Protein AF-A0A520LQI0-F1 (afdb_monomer)

Radius of gyration: 15.36 Å; Cα contacts (8 Å, |Δi|>4): 118; chains: 1; bounding box: 37×20×43 Å

Mean predicted aligned error: 2.44 Å

Foldseek 3Di:
DVQLQQQFPCGLQHPCLVSGARHVVSVLVVVLVCCVPCLVPDDPVNLVCVLVVSLVVLQVQLVVLVVCLVVPVPPDDDDDNCRSVSSSSSSVSHSVNSVVCSVVSNVSSCVSSVD

Solvent-accessible surface area (backbone atoms only — not comparable to full-atom values): 6320 Å² total; per-residue (Å²): 107,69,62,60,54,70,15,24,86,56,52,66,78,50,88,57,60,90,66,45,36,54,39,62,69,54,42,48,56,52,48,53,59,48,43,76,71,46,52,89,79,54,51,74,64,56,63,66,44,43,53,58,48,61,35,45,50,28,42,52,51,15,49,52,26,40,51,28,41,76,71,66,54,79,79,60,93,68,92,51,92,61,45,37,46,47,33,13,51,38,22,46,42,31,24,54,38,34,61,79,38,42,71,58,48,46,51,50,52,31,60,74,72,76,96

Secondary structure (DSSP, 8-state):
-HHHHHT-TT-TT-S-GGG----HHHHHHHHHHHHHHHTTT--HHHHHHHHHHHHHHHHHHHHHHHHHHHTTS-SS--SSTTHHHHHHHHHHHHHHHHHHTHHHHHHHHHHHHT-

Sequence (115 aa):
DCLRSCCNPSGEETDQLHTVRFDLELCESILEGYLSVARHFLSDWDLHYLPDCIRLIPLELGLRFLTDHLEGDVYFRTERPGHNLQRAAVQFRLTESVEQQLPQIKSIVRRLAGC

pLDDT: mean 96.93, std 4.4, range [56.84, 98.88]

Nearest PDB structures (foldseek):
  4ocv-assembly1_A  TM=9.737E-01  e=2.312E-06  Bifidobacterium longum subsp. infantis ATCC 15697 = JCM 1222 = DSM 20088
  4wh1-assembly1_A  TM=9.695E-01  e=3.305E-06  Bifidobacterium longum subsp. longum JCM 1217
  6ye4-assembly1_C  TM=3.226E-01  e=2.367E+00  Serratia marcescens

Structure (mmCIF, N/CA/C/O backbone):
data_AF-A0A520LQI0-F1
#
_entry.id   AF-A0A520LQI0-F1
#
loop_
_atom_site.group_PDB
_atom_site.id
_atom_site.type_symbol
_atom_site.label_atom_id
_atom_site.label_alt_id
_atom_site.label_comp_id
_atom_site.label_asym_id
_atom_site.label_entity_id
_atom_site.label_seq_id
_atom_site.pdbx_PDB_ins_code
_atom_site.Cartn_x
_atom_site.Cartn_y
_atom_site.Cartn_z
_atom_site.occupancy
_atom_site.B_iso_or_equiv
_atom_site.auth_seq_id
_atom_site.auth_comp_id
_atom_site.auth_asym_id
_atom_site.auth_atom_id
_atom_site.pdbx_PDB_model_num
ATOM 1 N N . ASP A 1 1 ? 5.707 1.324 1.066 1.00 94.00 1 ASP A N 1
ATOM 2 C CA . ASP A 1 1 ? 4.923 2.214 1.945 1.00 94.00 1 ASP A CA 1
ATOM 3 C C . ASP A 1 1 ? 4.543 3.547 1.293 1.00 94.00 1 ASP A C 1
ATOM 5 O O . ASP A 1 1 ? 3.361 3.849 1.258 1.00 94.00 1 ASP A O 1
ATOM 9 N N . CYS A 1 2 ? 5.483 4.301 0.701 1.00 97.31 2 CYS A N 1
ATOM 10 C CA . CYS A 1 2 ? 5.188 5.592 0.046 1.00 97.31 2 CYS A CA 1
ATOM 11 C C . CYS A 1 2 ? 3.947 5.564 -0.871 1.00 97.31 2 CYS A C 1
ATOM 13 O O . CYS A 1 2 ? 3.027 6.342 -0.651 1.00 97.31 2 CYS A O 1
ATOM 15 N N . LEU A 1 3 ? 3.866 4.623 -1.819 1.00 98.31 3 LEU A N 1
ATOM 16 C CA . LEU A 1 3 ? 2.716 4.520 -2.730 1.00 98.31 3 LEU A CA 1
ATOM 17 C C . LEU A 1 3 ? 1.393 4.204 -2.014 1.00 98.31 3 LEU A C 1
ATOM 19 O O . LEU A 1 3 ? 0.366 4.755 -2.380 1.00 98.31 3 LEU A O 1
ATOM 23 N N . ARG A 1 4 ? 1.398 3.381 -0.959 1.00 98.00 4 ARG A N 1
ATOM 24 C CA . ARG A 1 4 ? 0.194 3.117 -0.148 1.00 98.00 4 ARG A CA 1
ATOM 25 C C . ARG A 1 4 ? -0.347 4.418 0.457 1.00 98.00 4 ARG A C 1
ATOM 27 O O . ARG A 1 4 ? -1.550 4.645 0.432 1.00 98.00 4 ARG A O 1
ATOM 34 N N . SER A 1 5 ? 0.539 5.254 0.997 1.00 97.44 5 SER A N 1
ATOM 35 C CA . SER A 1 5 ? 0.161 6.519 1.635 1.00 97.44 5 SER A CA 1
ATOM 36 C C . SER A 1 5 ? -0.231 7.584 0.606 1.00 97.44 5 SER A C 1
ATOM 38 O O . SER A 1 5 ? -1.347 8.095 0.618 1.00 97.44 5 SER A O 1
ATOM 40 N N . CYS A 1 6 ? 0.671 7.889 -0.329 1.00 98.00 6 CYS A N 1
ATOM 41 C CA . CYS A 1 6 ? 0.519 9.004 -1.258 1.00 98.00 6 CYS A CA 1
ATOM 42 C C . CYS A 1 6 ? -0.548 8.757 -2.330 1.00 98.00 6 CYS A C 1
ATOM 44 O O . CYS A 1 6 ? -1.179 9.709 -2.774 1.00 98.00 6 CYS A O 1
ATOM 46 N N . CYS A 1 7 ? -0.774 7.504 -2.737 1.00 98.44 7 CYS A N 1
ATOM 47 C CA . CYS A 1 7 ? -1.786 7.168 -3.741 1.00 98.44 7 CYS A CA 1
ATOM 48 C C . CYS A 1 7 ? -3.170 6.910 -3.128 1.00 98.44 7 CYS A C 1
ATOM 50 O O . CYS A 1 7 ? -4.035 6.395 -3.827 1.00 98.44 7 CYS A O 1
ATOM 52 N N . ASN A 1 8 ? -3.402 7.252 -1.856 1.00 98.31 8 ASN A N 1
ATOM 53 C CA . ASN A 1 8 ? -4.728 7.264 -1.239 1.00 98.31 8 ASN A CA 1
ATOM 54 C C . ASN A 1 8 ? -5.148 8.713 -0.922 1.00 98.31 8 ASN A C 1
ATOM 56 O O . ASN A 1 8 ? -4.892 9.192 0.186 1.00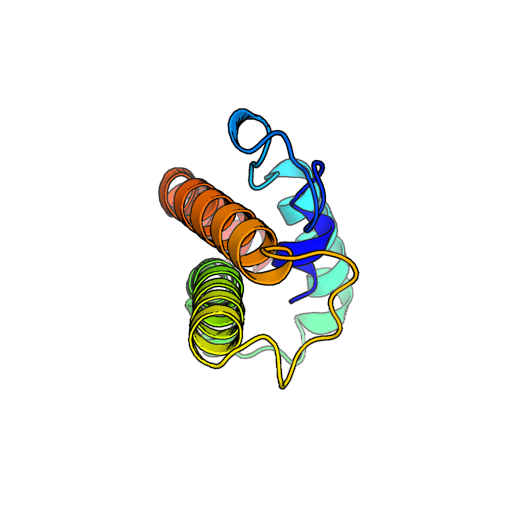 98.31 8 ASN A O 1
ATOM 60 N N . PRO A 1 9 ? -5.822 9.420 -1.851 1.00 97.75 9 PRO A N 1
ATOM 61 C CA . PRO A 1 9 ? -6.195 10.824 -1.660 1.00 97.75 9 PRO A CA 1
ATOM 62 C C . PRO A 1 9 ? -7.120 11.072 -0.464 1.00 97.75 9 PRO A C 1
ATOM 64 O O . PRO A 1 9 ? -7.138 12.172 0.080 1.00 97.75 9 PRO A O 1
ATOM 67 N N . SER A 1 10 ? -7.890 10.061 -0.049 1.00 97.38 10 SER A N 1
ATOM 68 C CA . SER A 1 10 ? -8.773 10.163 1.115 1.00 97.38 10 SER A CA 1
ATOM 69 C C . SER A 1 10 ? -8.015 10.106 2.444 1.00 97.38 10 SER A C 1
ATOM 71 O O . SER A 1 10 ? -8.578 10.459 3.475 1.00 97.38 10 SER A O 1
ATOM 73 N N . GLY A 1 11 ? -6.750 9.681 2.436 1.00 96.69 11 GLY A N 1
ATOM 74 C CA . GLY A 1 11 ? -5.942 9.506 3.637 1.00 96.69 11 GLY A CA 1
ATOM 75 C C . GLY A 1 11 ? -6.274 8.232 4.421 1.00 96.69 11 GLY A C 1
ATOM 76 O O . GLY A 1 11 ? -7.236 7.516 4.140 1.00 96.69 11 GLY A O 1
ATOM 77 N N . GLU A 1 12 ? -5.429 7.928 5.407 1.00 94.38 12 GLU A N 1
ATOM 78 C CA . GLU A 1 12 ? -5.499 6.702 6.221 1.00 94.38 12 GLU A CA 1
ATOM 79 C C . GLU A 1 12 ? -6.630 6.713 7.263 1.00 94.38 12 GLU A C 1
ATOM 81 O O . GLU A 1 12 ? -7.084 5.654 7.689 1.00 94.38 12 GLU A O 1
ATOM 86 N N . GLU A 1 13 ? -7.107 7.898 7.642 1.00 93.81 13 GLU A N 1
ATOM 87 C CA . GLU A 1 13 ? -8.053 8.093 8.750 1.00 93.81 13 GLU A CA 1
ATOM 88 C C . GLU A 1 13 ? -9.427 8.602 8.292 1.00 93.81 13 GLU A C 1
ATOM 90 O O . GLU A 1 13 ? -10.202 9.113 9.095 1.00 93.81 13 GLU A O 1
ATOM 95 N N . THR A 1 14 ? -9.753 8.483 7.001 1.00 95.88 14 THR A N 1
ATOM 96 C CA . THR A 1 14 ? -11.066 8.906 6.494 1.00 95.88 14 THR A CA 1
ATOM 97 C C . THR A 1 14 ? -12.209 8.094 7.099 1.00 95.88 14 THR A C 1
ATOM 99 O O . THR A 1 14 ? -12.127 6.871 7.228 1.00 95.88 14 THR A O 1
ATOM 102 N N . ASP A 1 15 ? -13.315 8.763 7.422 1.00 93.81 15 ASP A N 1
ATOM 103 C CA . ASP A 1 15 ?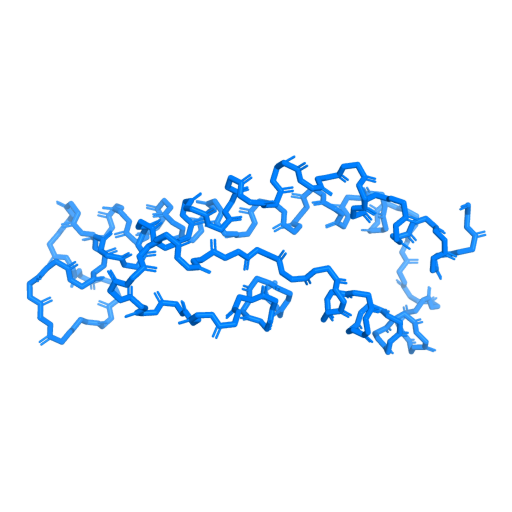 -14.582 8.108 7.778 1.00 93.81 15 ASP A CA 1
ATOM 104 C C . ASP A 1 15 ? -15.375 7.676 6.525 1.00 93.81 15 ASP A C 1
ATOM 106 O O . ASP A 1 15 ? -16.322 6.891 6.597 1.00 93.81 15 ASP A O 1
ATOM 110 N N . GLN A 1 16 ? -15.006 8.176 5.340 1.00 96.50 16 GLN A N 1
ATOM 111 C CA . GLN A 1 16 ? -15.743 7.970 4.094 1.00 96.50 16 GLN A CA 1
ATOM 112 C C . GLN A 1 16 ? -15.134 6.835 3.262 1.00 96.50 16 GLN A C 1
ATOM 114 O O . GLN A 1 16 ? -14.551 7.067 2.202 1.00 96.50 16 GLN A O 1
ATOM 119 N N . LEU A 1 17 ? -15.311 5.584 3.703 1.00 96.38 17 LEU A N 1
ATOM 120 C CA . LEU A 1 17 ? -14.707 4.392 3.073 1.00 96.38 17 LEU A CA 1
ATOM 121 C C . LEU A 1 17 ? -14.975 4.239 1.565 1.00 96.38 17 LEU A C 1
ATOM 123 O O . LEU A 1 17 ? -14.156 3.669 0.848 1.00 96.38 17 LEU A O 1
ATOM 127 N N . HIS A 1 18 ? -16.103 4.743 1.063 1.00 96.69 18 HIS A N 1
ATOM 128 C CA . HIS A 1 18 ? -16.448 4.685 -0.361 1.00 96.69 18 HIS A CA 1
ATOM 129 C C . HIS A 1 18 ? -15.579 5.603 -1.239 1.00 96.69 18 HIS A C 1
ATOM 131 O O . HIS A 1 18 ? -15.561 5.438 -2.455 1.00 96.69 18 HIS A O 1
ATOM 137 N N . THR A 1 19 ? -14.870 6.564 -0.640 1.00 97.44 19 THR A N 1
ATOM 138 C CA . THR A 1 19 ? -13.963 7.479 -1.352 1.00 97.44 19 THR A CA 1
ATOM 139 C C . THR A 1 19 ? -12.551 6.915 -1.500 1.00 97.44 19 THR A C 1
ATOM 141 O O . THR A 1 19 ? -11.807 7.374 -2.368 1.00 97.44 19 THR A O 1
ATOM 144 N N . VAL A 1 20 ? -12.196 5.925 -0.669 1.00 98.56 20 VAL A N 1
ATOM 145 C CA . VAL A 1 20 ? -10.873 5.298 -0.645 1.00 98.56 20 VAL A CA 1
ATOM 146 C C . VAL A 1 20 ? -10.623 4.609 -1.979 1.00 98.56 20 VAL A C 1
ATOM 148 O O . VAL A 1 20 ? -11.362 3.708 -2.380 1.00 98.56 20 VAL A O 1
ATOM 151 N N . ARG A 1 21 ? -9.557 5.033 -2.653 1.00 98.38 21 ARG A N 1
ATOM 152 C CA . ARG A 1 21 ? -9.106 4.481 -3.929 1.00 98.38 21 ARG A CA 1
ATOM 153 C C . ARG A 1 21 ? -7.595 4.583 -4.036 1.00 98.38 21 ARG A C 1
ATOM 155 O O . ARG A 1 21 ? -7.005 5.500 -3.471 1.00 98.38 21 ARG A O 1
ATOM 162 N N . PHE A 1 22 ? -7.003 3.676 -4.801 1.00 98.75 22 PHE A N 1
ATOM 163 C CA . PHE A 1 22 ? -5.617 3.788 -5.228 1.00 98.75 22 PHE A CA 1
ATOM 164 C C . PHE A 1 22 ? -5.545 4.619 -6.513 1.00 98.75 22 PHE A C 1
ATOM 166 O O . PHE A 1 22 ? -6.125 4.235 -7.529 1.00 98.75 22 PHE A O 1
ATOM 173 N N . ASP A 1 23 ? -4.869 5.761 -6.456 1.00 98.75 23 ASP A N 1
ATOM 174 C CA . ASP A 1 23 ? -4.751 6.716 -7.555 1.00 98.75 23 ASP A CA 1
ATOM 175 C C . ASP A 1 23 ? -3.576 6.360 -8.485 1.00 98.75 23 ASP A C 1
ATOM 177 O O . ASP A 1 23 ? -2.405 6.427 -8.096 1.00 98.75 23 ASP A O 1
ATOM 181 N N . LEU A 1 24 ? -3.893 5.947 -9.717 1.00 98.69 24 LEU A N 1
ATOM 182 C CA . LEU A 1 24 ? -2.894 5.514 -10.698 1.00 98.69 24 LEU A CA 1
ATOM 183 C C . LEU A 1 24 ? -2.053 6.665 -11.254 1.00 98.69 24 LEU A 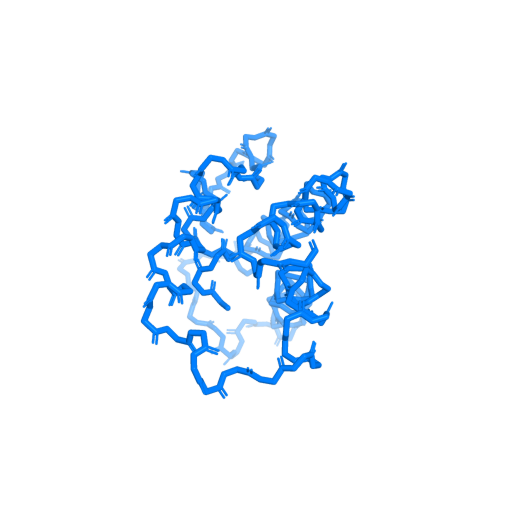C 1
ATOM 185 O O . LEU A 1 24 ? -0.889 6.434 -11.573 1.00 98.69 24 LEU A O 1
ATOM 189 N N . GLU A 1 25 ? -2.597 7.880 -11.344 1.00 98.56 25 GLU A N 1
ATOM 190 C CA . GLU A 1 25 ? -1.859 9.039 -11.859 1.00 98.56 25 GLU A CA 1
ATOM 191 C C . GLU A 1 25 ? -0.770 9.454 -10.866 1.00 98.56 25 GLU A C 1
ATOM 193 O O . GLU A 1 25 ? 0.387 9.672 -11.243 1.00 98.56 25 GLU A O 1
ATOM 198 N N . LEU A 1 26 ? -1.111 9.470 -9.571 1.00 98.62 26 LEU A N 1
ATOM 199 C CA . LEU A 1 26 ? -0.132 9.671 -8.504 1.00 98.62 26 LEU A CA 1
ATOM 200 C C . LEU A 1 26 ? 0.892 8.535 -8.464 1.00 98.62 26 LEU A C 1
ATOM 202 O O . LEU A 1 26 ? 2.084 8.794 -8.310 1.00 98.62 26 LEU A O 1
ATOM 206 N N . CYS A 1 27 ? 0.447 7.285 -8.623 1.00 98.62 27 CYS A N 1
ATOM 207 C CA . CYS A 1 27 ? 1.344 6.130 -8.651 1.00 98.62 27 CYS A CA 1
ATOM 208 C C . CYS A 1 27 ? 2.376 6.241 -9.776 1.00 98.62 27 CYS A C 1
ATOM 210 O O . CYS A 1 27 ? 3.572 6.103 -9.522 1.00 98.62 27 CYS A O 1
ATOM 212 N N . GLU A 1 28 ? 1.929 6.539 -10.996 1.00 98.56 28 GLU A N 1
ATOM 213 C CA . GLU A 1 28 ? 2.805 6.713 -12.151 1.00 98.56 28 GLU A CA 1
ATOM 214 C C . GLU A 1 28 ? 3.792 7.861 -11.940 1.00 98.56 28 GLU A C 1
ATOM 216 O O . GLU A 1 28 ? 4.994 7.653 -12.089 1.00 98.56 28 GLU A O 1
ATOM 221 N N . SER A 1 29 ? 3.311 9.026 -11.499 1.00 98.44 29 SER A N 1
ATOM 222 C CA . SER A 1 29 ? 4.157 10.204 -11.266 1.00 98.44 29 SER A CA 1
ATOM 223 C C . SER A 1 29 ? 5.249 9.935 -10.220 1.00 98.44 29 SER A C 1
ATOM 225 O O . SER A 1 29 ? 6.410 10.307 -10.396 1.00 98.44 29 SER A O 1
ATOM 227 N N . ILE A 1 30 ? 4.898 9.253 -9.123 1.00 98.38 30 ILE A N 1
ATOM 228 C CA . ILE A 1 30 ? 5.851 8.894 -8.063 1.00 98.38 30 ILE A CA 1
ATOM 229 C C . ILE A 1 30 ? 6.853 7.853 -8.567 1.00 98.38 30 ILE A C 1
ATOM 231 O O . ILE A 1 30 ? 8.048 7.971 -8.291 1.00 98.38 30 ILE A O 1
ATOM 235 N N . LEU A 1 31 ? 6.387 6.833 -9.291 1.00 97.94 31 LEU A N 1
ATOM 236 C CA . LEU A 1 31 ? 7.251 5.786 -9.829 1.00 97.94 31 LEU A CA 1
ATOM 237 C C . LEU A 1 31 ? 8.209 6.314 -10.893 1.00 97.94 31 LEU A C 1
ATOM 239 O O . LEU A 1 31 ? 9.366 5.905 -10.894 1.00 97.94 31 LEU A O 1
ATOM 243 N N . GLU A 1 32 ? 7.771 7.226 -11.756 1.00 97.88 32 GLU A N 1
ATOM 244 C CA . GLU A 1 32 ? 8.630 7.877 -12.746 1.00 97.88 32 GLU A CA 1
ATOM 245 C C . GLU A 1 32 ? 9.780 8.621 -12.053 1.00 97.88 32 GLU A C 1
ATOM 247 O O . GLU A 1 32 ? 10.955 8.367 -12.338 1.00 97.88 32 GLU A O 1
ATOM 252 N N . GLY A 1 33 ? 9.457 9.455 -11.058 1.00 97.62 33 GLY A N 1
ATOM 253 C CA . GLY A 1 33 ? 10.456 10.153 -10.250 1.00 97.62 33 GLY A CA 1
ATOM 254 C C . GLY A 1 33 ? 11.398 9.191 -9.522 1.00 97.62 33 GLY A C 1
ATOM 255 O O . GLY A 1 33 ? 12.619 9.335 -9.607 1.00 97.62 33 GLY A O 1
ATOM 256 N N . TYR A 1 34 ? 10.855 8.173 -8.852 1.00 96.75 34 TYR A N 1
ATOM 257 C CA . TYR A 1 34 ? 11.651 7.192 -8.115 1.00 96.75 34 TYR A CA 1
ATOM 258 C C . TYR A 1 34 ? 12.593 6.405 -9.031 1.00 96.75 34 TYR A C 1
ATOM 260 O O . TYR A 1 34 ? 13.785 6.312 -8.744 1.00 96.75 34 TYR A O 1
ATOM 268 N N . LEU A 1 35 ? 12.097 5.878 -10.154 1.00 95.75 35 LEU A N 1
ATOM 269 C CA . LEU A 1 35 ? 12.891 5.069 -11.078 1.00 95.75 35 LEU A CA 1
ATOM 270 C C . LEU A 1 35 ? 13.937 5.897 -11.828 1.00 95.75 35 LEU A C 1
ATOM 272 O O . LEU A 1 35 ? 15.019 5.371 -12.082 1.00 95.75 35 LEU A O 1
ATOM 276 N N . SER A 1 36 ? 13.696 7.187 -12.088 1.00 95.69 36 SER A N 1
ATOM 277 C CA . SER A 1 36 ? 14.710 8.071 -12.690 1.00 95.69 36 SER A CA 1
ATOM 278 C C . SER A 1 36 ? 16.029 8.110 -11.904 1.00 95.69 36 SER A C 1
ATOM 280 O O . SER A 1 36 ? 17.098 8.280 -12.488 1.00 95.69 36 SER A O 1
ATOM 282 N N . VAL A 1 37 ? 15.965 7.892 -10.585 1.00 95.75 37 VAL A N 1
ATOM 283 C CA . VAL A 1 37 ? 17.130 7.850 -9.697 1.00 95.75 37 VAL A CA 1
ATOM 284 C C . VAL A 1 37 ? 17.482 6.415 -9.323 1.00 95.75 37 VAL A C 1
ATOM 286 O O . VAL A 1 37 ? 18.648 6.035 -9.374 1.00 95.75 37 VAL A O 1
ATOM 289 N N . ALA A 1 38 ? 16.494 5.599 -8.955 1.00 93.56 38 ALA A N 1
ATOM 290 C CA . ALA A 1 38 ? 16.711 4.296 -8.336 1.00 93.56 38 ALA A CA 1
ATOM 291 C C . ALA A 1 38 ? 17.006 3.156 -9.316 1.00 93.56 38 ALA A C 1
ATOM 293 O O . ALA A 1 38 ? 17.532 2.121 -8.907 1.00 93.56 38 ALA A O 1
ATOM 294 N N . ARG A 1 39 ? 16.699 3.318 -10.613 1.00 91.75 39 ARG A N 1
ATOM 295 C CA . ARG A 1 39 ? 16.742 2.210 -11.583 1.00 91.75 39 ARG A CA 1
ATOM 296 C C . ARG A 1 39 ? 18.077 1.465 -11.610 1.00 91.75 39 ARG A C 1
ATOM 298 O O . ARG A 1 39 ? 18.067 0.253 -11.788 1.00 91.75 39 ARG A O 1
ATOM 305 N N . HIS A 1 40 ? 19.193 2.172 -11.428 1.00 93.06 40 HIS A N 1
ATOM 306 C CA . HIS A 1 40 ? 20.545 1.617 -11.536 1.00 93.06 40 HIS A CA 1
ATOM 307 C C . HIS A 1 40 ? 20.927 0.632 -10.420 1.00 93.06 40 HIS A C 1
ATOM 309 O O . HIS A 1 40 ? 21.873 -0.130 -10.605 1.00 93.06 40 HIS A O 1
ATOM 315 N N . PHE A 1 41 ? 20.226 0.641 -9.280 1.00 93.38 41 PHE A N 1
ATOM 316 C CA . PHE A 1 41 ? 20.485 -0.283 -8.168 1.00 93.38 41 PHE A CA 1
ATOM 317 C C . PHE A 1 41 ? 19.340 -1.266 -7.898 1.00 93.38 41 PHE A C 1
ATOM 319 O O . PHE A 1 41 ? 19.487 -2.133 -7.041 1.00 93.38 41 PHE A O 1
ATOM 326 N N . LEU A 1 42 ? 18.212 -1.148 -8.605 1.00 95.56 42 LEU A N 1
ATOM 327 C CA . LEU A 1 42 ? 17.111 -2.107 -8.520 1.00 95.56 42 LEU A CA 1
ATOM 328 C C . LEU A 1 42 ? 17.381 -3.301 -9.434 1.00 95.56 42 LEU A C 1
ATOM 330 O O . LEU A 1 42 ? 17.661 -3.138 -10.624 1.00 95.56 42 LEU A O 1
ATOM 334 N N . SER A 1 43 ? 17.244 -4.502 -8.883 1.00 96.00 43 SER A N 1
ATOM 335 C CA . SER A 1 43 ? 17.288 -5.742 -9.647 1.00 96.00 43 SER A CA 1
ATOM 336 C C . SER A 1 43 ? 15.997 -5.965 -10.437 1.00 96.00 43 SER A C 1
ATOM 338 O O . SER A 1 43 ? 14.955 -5.352 -10.182 1.00 96.00 43 SER A O 1
ATOM 340 N N . ASP A 1 44 ? 16.039 -6.911 -11.373 1.00 94.69 44 ASP A N 1
ATOM 341 C CA . ASP A 1 44 ? 14.841 -7.332 -12.102 1.00 94.69 44 ASP A CA 1
ATOM 342 C C . ASP A 1 44 ? 13.784 -7.933 -11.167 1.00 94.69 44 ASP A C 1
ATOM 344 O O . ASP A 1 44 ? 12.588 -7.769 -11.403 1.00 94.69 44 ASP A O 1
ATOM 348 N N . TRP A 1 45 ? 14.204 -8.572 -10.070 1.00 96.38 45 TRP A N 1
ATOM 349 C CA . TRP A 1 45 ? 13.291 -9.109 -9.061 1.00 96.38 45 TRP A CA 1
ATOM 350 C C . TRP A 1 45 ? 12.603 -8.012 -8.249 1.00 96.38 45 TRP A C 1
ATOM 352 O O . TRP A 1 45 ? 11.412 -8.140 -7.965 1.00 96.38 45 TRP A O 1
ATOM 362 N N . ASP A 1 46 ? 13.305 -6.919 -7.935 1.00 95.94 46 ASP A N 1
ATOM 363 C CA . ASP A 1 46 ? 12.702 -5.780 -7.234 1.00 95.94 46 ASP A CA 1
ATOM 364 C C . ASP A 1 46 ? 11.560 -5.181 -8.060 1.00 95.94 46 ASP A C 1
ATOM 366 O O . ASP A 1 46 ? 10.469 -4.936 -7.548 1.00 95.94 46 ASP A O 1
ATOM 370 N N . LEU A 1 47 ? 11.779 -5.010 -9.366 1.00 95.19 47 LEU A N 1
ATOM 371 C CA . LEU A 1 47 ? 10.753 -4.517 -10.284 1.00 95.19 47 LEU A CA 1
ATOM 372 C C . LEU A 1 47 ? 9.643 -5.531 -10.538 1.00 95.19 47 LEU A C 1
ATOM 374 O O . LEU A 1 47 ? 8.479 -5.145 -10.649 1.00 95.19 47 LEU A O 1
ATOM 378 N N . HIS A 1 48 ? 9.993 -6.815 -10.629 1.00 95.44 48 HIS A N 1
ATOM 379 C CA . HIS A 1 48 ? 9.027 -7.888 -10.820 1.00 95.44 48 HIS A CA 1
ATOM 380 C C . HIS A 1 48 ? 7.992 -7.906 -9.693 1.00 95.44 48 HIS A C 1
ATOM 382 O O . HIS A 1 48 ? 6.795 -7.957 -9.971 1.00 95.44 48 HIS A O 1
ATOM 388 N N . TYR A 1 49 ? 8.448 -7.816 -8.439 1.00 97.50 49 TYR A N 1
ATOM 389 C CA . TYR A 1 49 ? 7.581 -7.872 -7.263 1.00 97.50 49 TYR A CA 1
ATOM 390 C C . TYR A 1 49 ? 7.020 -6.516 -6.830 1.00 97.50 49 TYR A C 1
ATOM 392 O O . TYR A 1 49 ? 6.139 -6.482 -5.974 1.00 97.50 49 TYR A O 1
ATOM 400 N N . LEU A 1 50 ? 7.460 -5.396 -7.412 1.00 97.31 50 LEU A N 1
ATOM 401 C CA . LEU A 1 50 ? 6.978 -4.064 -7.035 1.00 97.31 50 LEU A CA 1
ATOM 402 C C . LEU A 1 50 ? 5.436 -3.939 -7.063 1.00 97.31 50 LEU A C 1
ATOM 404 O O . LEU A 1 50 ? 4.881 -3.479 -6.063 1.00 97.31 50 LEU A O 1
ATOM 408 N N . PRO A 1 51 ? 4.709 -4.390 -8.109 1.00 97.94 51 PRO A N 1
ATOM 409 C CA . PRO A 1 51 ? 3.242 -4.381 -8.114 1.00 97.94 51 PRO A CA 1
ATOM 410 C C . PRO A 1 51 ? 2.621 -5.221 -6.993 1.00 97.94 51 PRO A C 1
ATOM 412 O O . PRO A 1 51 ? 1.645 -4.806 -6.368 1.00 97.94 51 PRO A O 1
ATOM 415 N N . ASP A 1 52 ? 3.188 -6.395 -6.715 1.00 98.00 52 ASP A N 1
ATOM 416 C CA . ASP A 1 52 ? 2.678 -7.288 -5.675 1.00 98.00 52 ASP A CA 1
ATOM 417 C C . ASP A 1 52 ? 2.955 -6.715 -4.274 1.00 98.00 52 ASP A C 1
ATOM 419 O O . ASP A 1 52 ? 2.102 -6.803 -3.392 1.00 98.00 52 ASP A O 1
ATOM 423 N N . CYS A 1 53 ? 4.079 -6.020 -4.084 1.00 98.06 53 CYS A N 1
ATOM 424 C CA . CYS A 1 53 ? 4.386 -5.266 -2.869 1.00 98.06 53 CYS A CA 1
ATOM 425 C C . CYS A 1 53 ? 3.454 -4.056 -2.676 1.00 98.06 53 CYS A C 1
ATOM 427 O O . CYS A 1 53 ? 3.044 -3.784 -1.548 1.00 98.06 53 CYS A O 1
ATOM 429 N N . ILE A 1 54 ? 3.067 -3.348 -3.748 1.00 98.31 54 ILE A N 1
ATOM 430 C CA . ILE A 1 54 ? 2.071 -2.258 -3.678 1.00 98.31 54 ILE A CA 1
ATOM 431 C C . ILE A 1 54 ? 0.738 -2.772 -3.121 1.00 9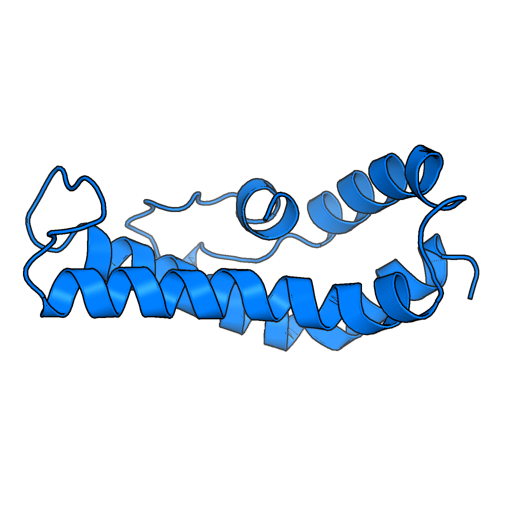8.31 54 ILE A C 1
ATOM 433 O O . ILE A 1 54 ? 0.101 -2.075 -2.334 1.00 98.31 54 ILE A O 1
ATOM 437 N N . ARG A 1 55 ? 0.347 -4.002 -3.473 1.00 98.44 55 ARG A N 1
ATOM 438 C CA . ARG A 1 55 ? -0.822 -4.693 -2.908 1.00 98.44 55 ARG A CA 1
ATOM 439 C C . ARG A 1 55 ? -0.584 -5.189 -1.480 1.00 98.44 55 ARG A C 1
ATOM 441 O O . ARG A 1 55 ? -1.467 -5.067 -0.637 1.00 98.44 55 ARG A O 1
ATOM 448 N N . LEU A 1 56 ? 0.576 -5.784 -1.212 1.00 98.62 56 LEU A N 1
ATOM 449 C CA . LEU A 1 56 ? 0.869 -6.445 0.062 1.00 98.62 56 LEU A CA 1
ATOM 450 C C . LEU A 1 56 ? 0.910 -5.464 1.237 1.00 98.62 56 LEU A C 1
ATOM 452 O O . LEU A 1 56 ? 0.416 -5.780 2.312 1.00 98.62 56 LEU A O 1
ATOM 456 N N . ILE A 1 57 ? 1.484 -4.280 1.035 1.00 98.56 57 ILE A N 1
ATOM 457 C CA . ILE A 1 57 ? 1.705 -3.300 2.103 1.00 98.56 57 ILE A CA 1
ATOM 458 C C . ILE A 1 57 ? 0.399 -2.787 2.758 1.00 98.56 57 ILE A C 1
ATOM 460 O O . ILE A 1 57 ? 0.322 -2.834 3.986 1.00 98.56 57 ILE A O 1
ATOM 464 N N . PRO A 1 58 ? -0.646 -2.332 2.029 1.00 98.56 58 PRO A N 1
ATOM 465 C CA . PRO A 1 58 ? -1.930 -2.008 2.658 1.00 98.56 58 PRO A CA 1
ATOM 466 C C . PRO A 1 58 ? -2.579 -3.231 3.317 1.00 98.56 58 PRO A C 1
ATOM 468 O O . PRO A 1 58 ? -3.126 -3.103 4.408 1.00 98.56 58 PRO A O 1
ATOM 471 N N . LEU A 1 59 ? -2.474 -4.426 2.726 1.00 98.81 59 LEU A N 1
ATOM 472 C CA . LEU A 1 59 ? -3.037 -5.641 3.323 1.00 98.81 59 LEU A CA 1
ATOM 473 C C . LEU A 1 59 ? -2.390 -5.962 4.679 1.00 98.81 59 LEU A C 1
ATOM 475 O O . LEU A 1 59 ? -3.095 -6.179 5.663 1.00 98.81 59 LEU A O 1
ATOM 479 N N . GLU A 1 60 ? -1.056 -5.969 4.737 1.00 98.81 60 GLU A N 1
ATOM 480 C CA . GLU A 1 60 ? -0.287 -6.189 5.966 1.00 98.81 60 GLU A CA 1
ATOM 481 C C . GLU A 1 60 ? -0.652 -5.150 7.030 1.00 98.81 60 GLU A C 1
ATOM 483 O O . GLU A 1 60 ? -0.940 -5.505 8.173 1.00 98.81 60 GLU A O 1
ATOM 488 N N . LEU A 1 61 ? -0.687 -3.867 6.659 1.00 98.62 61 LEU A N 1
ATOM 489 C CA . LEU A 1 61 ? -0.988 -2.795 7.602 1.00 98.62 61 LEU A CA 1
ATOM 490 C C . LEU A 1 61 ? -2.435 -2.871 8.113 1.00 98.62 61 LEU A C 1
ATOM 492 O O . LEU A 1 61 ? -2.673 -2.684 9.305 1.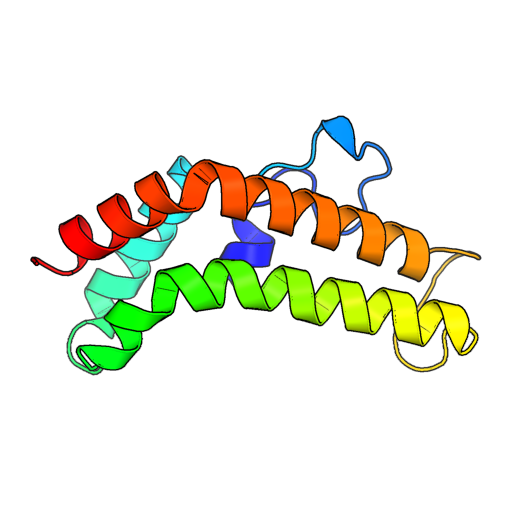00 98.62 61 LEU A O 1
ATOM 496 N N . GLY A 1 62 ? -3.391 -3.214 7.246 1.00 98.69 62 GLY A N 1
ATOM 497 C CA . GLY A 1 62 ? -4.780 -3.453 7.633 1.00 98.69 62 GLY A CA 1
ATOM 498 C C . GLY A 1 62 ? -4.922 -4.604 8.627 1.00 98.69 62 GLY A C 1
ATOM 499 O O . GLY A 1 62 ? -5.620 -4.463 9.630 1.00 98.69 62 GLY A O 1
ATOM 500 N N . LEU A 1 63 ? -4.201 -5.710 8.408 1.00 98.88 63 LEU A N 1
ATOM 501 C CA . LEU A 1 63 ? -4.147 -6.823 9.360 1.00 98.88 63 LEU A CA 1
ATOM 502 C C . LEU A 1 63 ? -3.561 -6.383 10.701 1.00 98.88 63 LEU A C 1
ATOM 504 O O . LEU A 1 63 ? -4.116 -6.718 11.740 1.00 98.88 63 LEU A O 1
ATOM 508 N N . ARG A 1 64 ? -2.481 -5.599 10.695 1.00 98.81 64 ARG A N 1
ATOM 509 C CA . ARG A 1 64 ? -1.851 -5.106 11.927 1.00 98.81 64 ARG A CA 1
ATOM 510 C C . ARG A 1 64 ? -2.775 -4.188 12.723 1.00 98.81 64 ARG A C 1
ATOM 512 O O . ARG A 1 64 ? -2.863 -4.354 13.933 1.00 98.81 64 ARG A O 1
ATOM 519 N N . PHE A 1 65 ? -3.485 -3.270 12.067 1.00 98.69 65 PHE A N 1
ATOM 520 C CA . PHE A 1 65 ? -4.481 -2.430 12.736 1.00 98.69 65 PHE A CA 1
ATOM 521 C C . PHE A 1 65 ? -5.654 -3.248 13.283 1.00 98.69 65 PHE A C 1
ATOM 523 O O . PHE A 1 65 ? -6.096 -3.008 14.403 1.00 98.69 65 PHE A O 1
ATOM 530 N N . LEU A 1 66 ? -6.152 -4.227 12.522 1.00 98.81 66 LEU A N 1
ATOM 531 C CA . LEU A 1 66 ? -7.241 -5.086 12.980 1.00 98.81 66 LEU A CA 1
ATOM 532 C C . LEU A 1 66 ? -6.820 -5.927 14.190 1.00 98.81 66 LEU A C 1
ATOM 534 O O . LEU A 1 66 ? -7.566 -6.002 15.161 1.00 98.81 66 LEU A O 1
ATOM 538 N N . THR A 1 67 ? -5.634 -6.533 14.143 1.00 98.81 67 THR A N 1
ATOM 539 C CA . THR A 1 67 ? -5.082 -7.291 15.270 1.00 98.81 67 THR A CA 1
ATOM 540 C C . THR A 1 67 ? -4.935 -6.400 16.495 1.00 98.81 67 THR A C 1
ATOM 542 O O . THR A 1 67 ? -5.440 -6.759 17.551 1.00 98.81 67 THR A O 1
ATOM 545 N N . ASP A 1 68 ? -4.340 -5.213 16.346 1.00 98.75 68 ASP A N 1
ATOM 546 C CA . ASP A 1 68 ? -4.174 -4.284 17.467 1.00 98.75 68 ASP A CA 1
ATOM 547 C C . ASP A 1 68 ? -5.525 -3.868 18.068 1.00 98.75 68 ASP A C 1
ATOM 549 O O . ASP A 1 68 ? -5.682 -3.843 19.284 1.00 98.75 68 ASP A O 1
ATOM 553 N N . HIS A 1 69 ? -6.547 -3.644 17.234 1.00 98.56 69 HIS A N 1
ATOM 554 C CA . HIS A 1 69 ? -7.902 -3.377 17.716 1.00 98.56 69 HIS A CA 1
ATOM 555 C C . HIS A 1 69 ? -8.476 -4.531 18.550 1.00 98.56 69 HIS A C 1
ATOM 557 O O . HIS A 1 69 ? -9.067 -4.299 19.605 1.00 98.56 69 HIS A O 1
ATOM 563 N N . LEU A 1 70 ? -8.297 -5.775 18.098 1.00 98.62 70 LEU A N 1
ATOM 564 C CA . LEU A 1 70 ? -8.760 -6.965 18.819 1.00 98.62 70 LEU A CA 1
ATOM 565 C C . LEU A 1 70 ? -7.986 -7.202 20.124 1.00 98.62 70 LEU A C 1
ATOM 567 O O . LEU A 1 70 ? -8.536 -7.778 21.061 1.00 98.62 70 LEU A O 1
ATOM 571 N N . GLU A 1 71 ? -6.739 -6.739 20.199 1.00 98.44 71 GLU A N 1
ATOM 572 C CA . GLU A 1 71 ? -5.891 -6.797 21.395 1.00 98.44 71 GLU A CA 1
ATOM 573 C C . GLU A 1 71 ? -6.112 -5.617 22.361 1.00 98.44 71 GLU A C 1
ATOM 575 O O . GLU A 1 71 ? -5.546 -5.605 23.454 1.00 98.44 71 GLU A O 1
ATOM 580 N N . GLY A 1 72 ? -6.977 -4.659 22.008 1.00 97.75 72 GLY A N 1
ATOM 581 C CA . GLY A 1 72 ? -7.317 -3.516 22.857 1.00 97.75 72 GLY A CA 1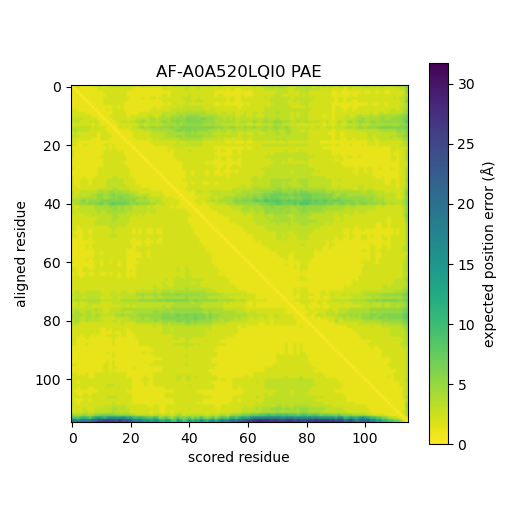
ATOM 582 C C . GLY A 1 72 ? -6.459 -2.268 22.631 1.00 97.75 72 GLY A C 1
ATOM 583 O O . GLY A 1 72 ? -6.260 -1.505 23.573 1.00 97.75 72 GLY A O 1
ATOM 584 N N . ASP A 1 73 ? -5.987 -2.050 21.401 1.00 98.06 73 ASP A N 1
ATOM 585 C CA . ASP A 1 73 ? -5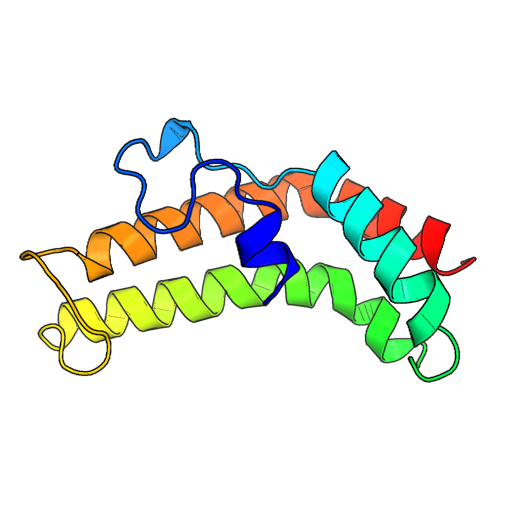.260 -0.858 20.944 1.00 98.06 73 ASP A CA 1
ATOM 586 C C . ASP A 1 73 ? -3.955 -0.600 21.737 1.00 98.06 73 ASP A C 1
ATOM 588 O O . ASP A 1 73 ? -3.726 0.490 22.269 1.00 98.06 73 ASP A O 1
ATOM 592 N N . VAL A 1 74 ? -3.097 -1.622 21.851 1.00 97.88 74 VAL A N 1
ATOM 593 C CA . VAL A 1 74 ? -1.886 -1.610 22.698 1.00 97.88 74 VAL A CA 1
ATOM 594 C C . VAL A 1 74 ? -0.612 -1.191 21.960 1.00 97.88 74 VAL A C 1
ATOM 596 O O . VAL A 1 74 ? 0.373 -0.809 22.598 1.00 97.88 74 VAL A O 1
ATOM 599 N N . TYR A 1 75 ? -0.607 -1.268 20.629 1.00 98.19 75 TYR A N 1
ATOM 600 C CA . TYR A 1 75 ? 0.557 -1.002 19.788 1.00 98.19 75 TYR A CA 1
ATOM 601 C C . TYR A 1 75 ? 0.483 0.366 19.103 1.00 98.19 75 TYR A C 1
ATOM 603 O O . TYR A 1 75 ? 1.398 1.185 19.242 1.00 98.19 75 TYR A O 1
ATOM 611 N N . PHE A 1 76 ? -0.583 0.636 18.346 1.00 97.69 76 PHE A N 1
ATOM 612 C CA . PHE A 1 76 ? -0.763 1.903 17.646 1.00 97.69 76 PHE A CA 1
ATOM 613 C C . PHE A 1 76 ? -1.447 2.923 18.551 1.00 97.69 76 PHE A C 1
ATOM 615 O O . PHE A 1 76 ? -2.402 2.625 19.262 1.00 97.69 76 PHE A O 1
ATOM 622 N N . ARG A 1 77 ? -0.997 4.181 18.483 1.00 97.00 77 ARG A N 1
ATOM 623 C CA . ARG A 1 77 ? -1.677 5.269 19.192 1.00 97.00 77 ARG A CA 1
ATOM 624 C C . ARG A 1 77 ? -3.074 5.472 18.611 1.00 97.00 77 ARG A C 1
ATOM 626 O O . ARG A 1 77 ? -3.226 5.678 17.401 1.00 97.00 77 ARG A O 1
ATOM 633 N N . THR A 1 78 ? -4.065 5.479 19.491 1.00 96.75 78 THR A N 1
ATOM 634 C CA . THR A 1 78 ? -5.467 5.747 19.174 1.00 96.75 78 THR A CA 1
ATOM 635 C C . THR A 1 78 ? -5.949 7.007 19.887 1.00 96.75 78 THR A C 1
ATOM 637 O O . THR A 1 78 ? -5.425 7.402 20.926 1.00 96.75 78 THR A O 1
ATOM 640 N N . GLU A 1 79 ? -6.941 7.671 19.294 1.00 95.56 79 GLU A N 1
ATOM 641 C CA . GLU A 1 79 ? -7.538 8.902 19.838 1.00 95.56 79 GLU A CA 1
ATOM 642 C C . GLU A 1 79 ? -8.977 8.670 20.309 1.00 95.56 79 GLU A C 1
ATOM 644 O O . GLU A 1 79 ? -9.528 9.451 21.081 1.00 95.56 79 GLU A O 1
ATOM 649 N N . ARG A 1 80 ? -9.599 7.589 19.825 1.00 95.88 80 ARG A N 1
ATOM 650 C CA . ARG A 1 80 ? -10.990 7.226 20.081 1.00 95.88 80 ARG A CA 1
ATOM 651 C C . ARG A 1 80 ? -11.173 5.707 20.016 1.00 95.88 80 ARG A C 1
ATOM 653 O O . ARG A 1 80 ? -10.423 5.047 19.288 1.00 95.88 80 ARG A O 1
ATOM 660 N N . PRO A 1 81 ? -12.180 5.149 20.708 1.00 96.50 81 PRO A N 1
ATOM 661 C CA . PRO A 1 81 ? -12.551 3.748 20.544 1.00 96.50 81 PRO A CA 1
ATOM 662 C C . PRO A 1 81 ? -12.815 3.411 19.072 1.00 96.50 81 PRO A C 1
ATOM 664 O O . PRO A 1 81 ? -13.511 4.153 18.379 1.00 96.50 81 PRO A O 1
ATOM 667 N N . GLY A 1 82 ? -12.247 2.303 18.592 1.00 97.12 82 GLY A N 1
ATOM 668 C CA . GLY A 1 82 ? -12.409 1.859 17.204 1.00 97.12 82 GLY A CA 1
ATOM 669 C C . GLY A 1 82 ? -11.526 2.583 16.181 1.00 97.12 82 GLY A C 1
ATOM 670 O O . GLY A 1 82 ? -11.687 2.340 14.986 1.00 97.12 82 GLY A O 1
ATOM 671 N N . HIS A 1 83 ? -10.577 3.431 16.605 1.00 97.88 83 HIS A N 1
ATOM 672 C CA . HIS A 1 83 ? -9.699 4.144 15.668 1.00 97.88 83 HIS A CA 1
ATOM 673 C C . HIS A 1 83 ? -8.897 3.177 14.779 1.00 97.88 83 HIS A C 1
ATOM 675 O O . HIS A 1 83 ? -8.871 3.335 13.559 1.00 97.88 83 HIS A O 1
ATOM 681 N N . ASN A 1 84 ? -8.308 2.126 15.356 1.00 98.50 84 ASN A N 1
ATOM 682 C CA . ASN A 1 84 ? -7.582 1.125 14.573 1.00 98.50 84 ASN A CA 1
ATOM 683 C C . ASN A 1 84 ? -8.508 0.263 13.705 1.00 98.50 84 ASN A C 1
ATOM 68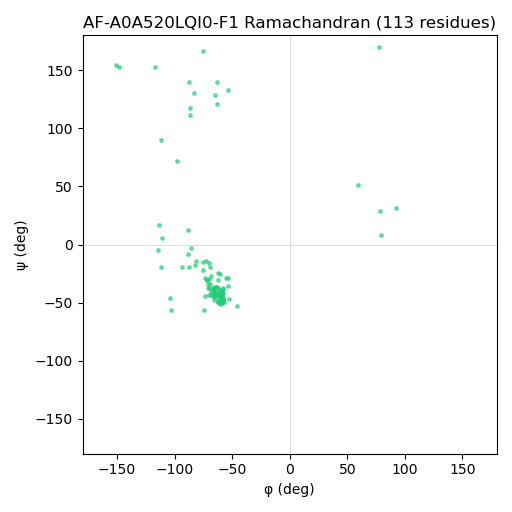5 O O . ASN A 1 84 ? -8.144 -0.056 12.577 1.00 98.50 84 ASN A O 1
ATOM 689 N N . LEU A 1 85 ? -9.728 -0.051 14.156 1.00 98.38 85 LEU A N 1
ATOM 690 C CA . LEU A 1 85 ? -10.711 -0.748 13.316 1.00 98.38 85 LEU A CA 1
ATOM 691 C C . LEU A 1 85 ? -11.023 0.050 12.043 1.00 98.38 85 LEU A C 1
ATOM 693 O O . LEU A 1 85 ? -11.093 -0.508 10.947 1.00 98.38 85 LEU A O 1
ATOM 697 N N . GLN A 1 86 ? -11.170 1.366 12.176 1.00 98.50 86 GLN A N 1
ATOM 698 C CA . GLN A 1 86 ? -11.384 2.250 11.041 1.00 98.50 86 GLN A CA 1
ATOM 699 C C . GLN A 1 86 ? -10.164 2.305 10.114 1.00 98.50 86 GLN A C 1
ATOM 701 O O . GLN A 1 86 ? -10.321 2.147 8.902 1.00 98.50 86 GLN A O 1
ATOM 706 N N . ARG A 1 87 ? -8.952 2.479 10.661 1.00 98.44 87 ARG A N 1
ATOM 707 C CA . ARG A 1 87 ? -7.715 2.451 9.863 1.00 98.44 87 ARG A CA 1
ATOM 708 C C . ARG A 1 87 ? -7.577 1.123 9.113 1.00 98.44 87 ARG A C 1
ATOM 710 O O . ARG A 1 87 ? -7.260 1.123 7.926 1.00 98.44 87 ARG A O 1
ATOM 717 N N . ALA A 1 88 ? -7.901 -0.001 9.757 1.00 98.69 88 ALA A N 1
ATOM 718 C CA . ALA A 1 88 ? -7.930 -1.315 9.119 1.00 98.69 88 ALA A CA 1
ATOM 719 C C . ALA A 1 88 ? -8.903 -1.354 7.931 1.00 98.69 88 ALA A C 1
ATOM 721 O O . ALA A 1 88 ? -8.525 -1.775 6.839 1.00 98.69 88 ALA A O 1
ATOM 722 N N . ALA A 1 89 ? -10.130 -0.852 8.108 1.00 98.62 89 ALA A N 1
ATOM 723 C CA . ALA A 1 89 ? -11.121 -0.783 7.036 1.00 98.62 89 ALA A CA 1
ATOM 724 C C . ALA A 1 89 ? -10.639 0.062 5.842 1.00 98.62 89 ALA A C 1
ATOM 726 O O . ALA A 1 89 ? -10.809 -0.357 4.695 1.00 98.62 89 ALA A O 1
ATOM 727 N N . VAL A 1 90 ? -9.987 1.204 6.088 1.00 98.75 90 VAL A N 1
ATOM 728 C CA . VAL A 1 90 ? -9.377 2.024 5.026 1.00 98.75 90 VAL A CA 1
ATOM 729 C C . VAL A 1 90 ? -8.309 1.228 4.272 1.00 98.75 90 VAL A C 1
ATOM 731 O O . VAL A 1 90 ? -8.336 1.185 3.042 1.00 98.75 90 VAL A O 1
ATOM 734 N N . GLN A 1 91 ? -7.405 0.544 4.979 1.00 98.81 91 GLN A N 1
ATOM 735 C CA . GLN A 1 91 ? -6.344 -0.240 4.341 1.00 98.81 91 GLN A CA 1
ATOM 736 C C . GLN A 1 91 ? -6.881 -1.436 3.536 1.00 98.81 91 GLN A C 1
ATOM 738 O O . GLN A 1 91 ? -6.379 -1.717 2.445 1.00 98.81 91 GLN A O 1
ATOM 743 N N . PHE A 1 92 ? -7.938 -2.111 3.997 1.00 98.75 92 PHE A N 1
ATOM 744 C CA . PHE A 1 92 ? -8.569 -3.191 3.229 1.00 98.75 92 PHE A CA 1
ATOM 745 C C . PHE A 1 92 ? -9.285 -2.677 1.977 1.00 98.75 92 PHE A C 1
ATOM 747 O O . PHE A 1 92 ? -9.133 -3.266 0.908 1.00 98.75 92 PHE A O 1
ATOM 754 N N . ARG A 1 93 ? -9.988 -1.541 2.064 1.00 98.69 93 ARG A N 1
ATOM 755 C CA . ARG A 1 93 ? -10.590 -0.891 0.887 1.00 98.69 93 ARG A CA 1
ATOM 756 C C . ARG A 1 93 ? -9.536 -0.435 -0.118 1.00 98.69 93 ARG A C 1
ATOM 758 O O . ARG A 1 93 ? -9.722 -0.598 -1.322 1.00 98.69 93 ARG A O 1
ATOM 765 N N . LEU A 1 94 ? -8.409 0.084 0.365 1.00 98.81 94 LEU A N 1
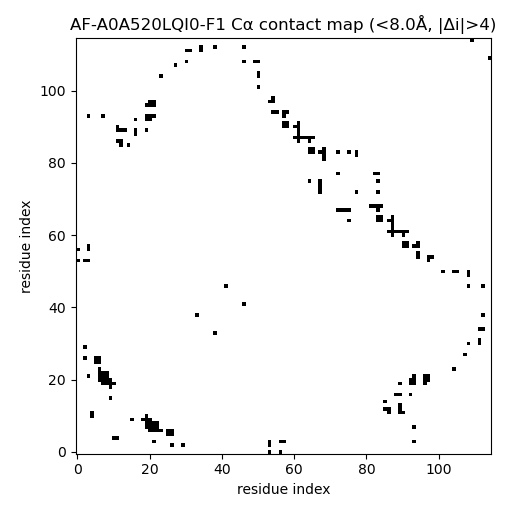ATOM 766 C CA . LEU A 1 94 ? -7.280 0.438 -0.489 1.00 98.81 94 LEU A CA 1
ATOM 767 C C . LEU A 1 94 ? -6.668 -0.801 -1.157 1.00 98.81 94 LEU A C 1
ATOM 769 O O . LEU A 1 94 ? -6.396 -0.765 -2.352 1.00 98.81 94 LEU A O 1
ATOM 773 N N . THR A 1 95 ? -6.511 -1.904 -0.417 1.00 98.81 95 THR A N 1
ATOM 774 C CA . THR A 1 95 ? -6.037 -3.191 -0.957 1.00 98.81 95 THR A CA 1
ATOM 775 C C . THR A 1 95 ? -6.934 -3.675 -2.093 1.00 98.81 95 THR A C 1
ATOM 777 O O . THR A 1 95 ? -6.438 -3.980 -3.172 1.00 98.81 95 THR A O 1
ATOM 780 N N . GLU A 1 96 ? -8.252 -3.683 -1.887 1.00 98.81 96 GLU A N 1
ATOM 781 C CA . GLU A 1 96 ? -9.228 -4.063 -2.913 1.00 98.81 96 GLU A CA 1
ATOM 782 C C . GLU A 1 96 ? -9.124 -3.159 -4.153 1.00 98.81 96 GLU A C 1
ATOM 784 O O . GLU A 1 96 ? -9.118 -3.637 -5.288 1.00 98.81 96 GLU A O 1
ATOM 789 N N . SER A 1 97 ? -8.972 -1.846 -3.950 1.00 98.75 97 SER A N 1
ATOM 790 C CA . SER A 1 97 ? -8.776 -0.894 -5.045 1.00 98.75 97 SER A CA 1
ATOM 791 C C . SER A 1 97 ? -7.470 -1.139 -5.816 1.00 98.75 97 SER A C 1
ATOM 793 O O . SER A 1 97 ? -7.457 -0.996 -7.039 1.00 98.75 97 SER A O 1
ATOM 795 N N . VAL A 1 98 ? -6.386 -1.544 -5.142 1.00 98.81 98 VAL A N 1
ATOM 796 C CA . VAL A 1 98 ? -5.135 -1.971 -5.794 1.00 98.81 98 VAL A CA 1
ATOM 797 C C . VAL A 1 98 ? -5.349 -3.258 -6.588 1.00 98.81 98 VAL A C 1
ATOM 799 O O . VAL A 1 98 ? -4.909 -3.344 -7.731 1.00 98.81 98 VAL A O 1
ATOM 802 N N . GLU A 1 99 ? -6.034 -4.254 -6.023 1.00 98.75 99 GLU A N 1
ATOM 803 C CA . GLU A 1 99 ? -6.290 -5.541 -6.684 1.00 98.75 99 GLU A CA 1
ATOM 804 C C . GLU A 1 99 ? -7.078 -5.374 -7.988 1.00 98.75 99 GLU A C 1
ATOM 806 O O . GLU A 1 99 ? -6.702 -5.950 -9.011 1.00 98.75 99 GLU A O 1
ATOM 811 N N . GLN A 1 100 ? -8.108 -4.524 -7.985 1.00 98.75 100 GLN A N 1
ATOM 812 C CA . GLN A 1 100 ? -8.904 -4.198 -9.176 1.00 98.75 100 GLN A CA 1
ATOM 813 C C . GLN A 1 100 ? -8.085 -3.518 -10.285 1.00 98.75 100 GLN A C 1
ATOM 815 O O . GLN A 1 100 ? -8.447 -3.591 -11.459 1.00 98.75 100 GLN A O 1
ATOM 820 N N . GLN A 1 101 ? -6.983 -2.859 -9.922 1.00 98.50 101 GLN A N 1
ATOM 821 C CA . GLN A 1 101 ? -6.134 -2.078 -10.823 1.00 98.50 101 GLN A CA 1
ATOM 822 C C . GLN A 1 101 ? -4.759 -2.723 -11.055 1.00 98.50 101 GLN A C 1
ATOM 824 O O . GLN A 1 101 ? -3.895 -2.145 -11.719 1.00 98.50 101 GLN A O 1
ATOM 829 N N . LEU A 1 102 ? -4.534 -3.931 -10.529 1.00 98.44 102 LEU A N 1
ATOM 830 C CA . LEU A 1 102 ? -3.239 -4.606 -10.570 1.00 98.44 102 LEU A CA 1
ATOM 831 C C . LEU A 1 102 ? -2.701 -4.810 -12.001 1.00 98.44 102 LEU A C 1
ATOM 833 O O . LEU A 1 102 ? -1.494 -4.632 -12.194 1.00 98.44 102 LEU A O 1
ATOM 837 N N . PRO A 1 103 ? -3.526 -5.130 -13.023 1.00 98.44 103 PRO A N 1
ATOM 838 C CA . PRO A 1 103 ? -3.058 -5.172 -14.409 1.00 98.44 103 PRO A CA 1
ATOM 839 C C . PRO A 1 103 ? -2.487 -3.829 -14.892 1.00 98.44 103 PRO A C 1
ATOM 841 O O . PRO A 1 103 ? -1.424 -3.807 -15.515 1.00 98.44 103 PRO A O 1
ATOM 844 N N . GLN A 1 104 ? -3.143 -2.712 -14.566 1.00 98.62 104 GLN A N 1
ATOM 845 C CA . GLN A 1 104 ? -2.688 -1.365 -14.917 1.00 98.62 104 GLN A CA 1
ATOM 846 C C . GLN A 1 104 ? -1.384 -1.018 -14.196 1.00 98.62 104 GLN A C 1
ATOM 848 O O . GLN A 1 104 ? -0.441 -0.558 -14.834 1.00 98.62 104 GLN A O 1
ATOM 853 N N . ILE A 1 105 ? -1.284 -1.320 -12.898 1.00 98.56 105 ILE A N 1
ATOM 854 C CA . ILE A 1 105 ? -0.060 -1.105 -12.108 1.00 98.56 105 ILE A CA 1
ATOM 855 C C . ILE A 1 105 ? 1.112 -1.891 -12.711 1.00 98.56 105 ILE A C 1
ATOM 857 O O . ILE A 1 105 ? 2.190 -1.337 -12.922 1.00 98.56 105 ILE A O 1
ATOM 861 N N . LYS A 1 106 ? 0.899 -3.166 -13.070 1.00 98.25 106 LYS A N 1
ATOM 862 C CA . LYS A 1 106 ? 1.910 -3.990 -13.758 1.00 98.25 106 LYS A CA 1
ATOM 863 C C . LYS A 1 106 ? 2.334 -3.370 -15.091 1.00 98.25 106 LYS A C 1
ATOM 865 O O . LYS A 1 106 ? 3.521 -3.380 -15.412 1.00 98.25 106 LYS A O 1
ATOM 870 N N . SER A 1 107 ? 1.393 -2.814 -15.853 1.00 98.19 107 SER A N 1
ATOM 871 C CA . SER A 1 107 ? 1.693 -2.124 -17.111 1.00 98.19 107 SER A CA 1
ATOM 872 C C . SER A 1 107 ? 2.512 -0.847 -16.905 1.00 98.19 107 SER A C 1
ATOM 874 O O . SER A 1 107 ? 3.431 -0.603 -17.683 1.00 98.19 107 SER A O 1
ATOM 876 N N . ILE A 1 108 ? 2.198 -0.046 -15.881 1.00 98.25 108 ILE A N 1
ATOM 877 C CA . ILE A 1 108 ? 2.951 1.166 -15.523 1.00 98.25 108 ILE A CA 1
ATOM 878 C C . ILE A 1 108 ? 4.391 0.790 -15.172 1.00 98.25 108 ILE A C 1
ATOM 880 O O . ILE A 1 108 ? 5.325 1.322 -15.766 1.00 98.25 108 ILE A O 1
ATOM 884 N N . VAL A 1 109 ? 4.579 -0.183 -14.272 1.00 97.12 109 VAL A N 1
ATOM 885 C CA . VAL A 1 109 ? 5.918 -0.605 -13.833 1.00 97.12 109 VAL A CA 1
ATOM 886 C C . VAL A 1 109 ? 6.755 -1.124 -15.002 1.00 97.12 109 VAL A C 1
ATOM 888 O O . VAL A 1 109 ? 7.896 -0.702 -15.140 1.00 97.12 109 VAL A O 1
ATOM 891 N N . ARG A 1 110 ? 6.205 -1.983 -15.874 1.00 95.81 110 ARG A N 1
ATOM 892 C CA . ARG A 1 110 ? 6.929 -2.491 -17.057 1.00 95.81 110 ARG A CA 1
ATOM 893 C C . ARG A 1 110 ? 7.366 -1.366 -17.992 1.00 95.81 110 ARG A C 1
ATOM 895 O O . ARG A 1 110 ? 8.549 -1.246 -18.303 1.00 95.81 110 ARG A O 1
ATOM 902 N N . ARG A 1 111 ? 6.424 -0.483 -18.344 1.00 96.25 111 ARG A N 1
ATOM 903 C CA . ARG A 1 111 ? 6.686 0.666 -19.217 1.00 96.25 111 ARG A CA 1
ATOM 904 C C . ARG A 1 111 ? 7.784 1.570 -18.655 1.00 96.25 111 ARG A C 1
ATOM 906 O O . ARG A 1 111 ? 8.686 1.940 -19.398 1.00 96.25 111 ARG A O 1
ATOM 913 N N . LEU A 1 112 ? 7.733 1.897 -17.363 1.00 95.62 112 LEU A N 1
ATOM 914 C CA . LEU A 1 112 ? 8.735 2.754 -16.718 1.00 95.62 112 LEU A CA 1
ATOM 915 C C . LEU A 1 112 ? 10.078 2.042 -16.489 1.00 95.62 112 LEU A C 1
ATOM 917 O O . LEU A 1 112 ? 11.126 2.681 -16.498 1.00 95.62 112 LEU A O 1
ATOM 921 N N . ALA A 1 113 ? 10.073 0.721 -16.306 1.00 89.31 113 ALA A N 1
ATOM 922 C CA . ALA A 1 113 ? 11.286 -0.082 -16.160 1.00 89.31 113 ALA A CA 1
ATOM 923 C C . ALA A 1 113 ? 12.070 -0.269 -17.472 1.00 89.31 113 ALA A C 1
ATOM 925 O O . ALA A 1 113 ? 13.231 -0.692 -17.412 1.00 89.31 113 ALA A O 1
ATOM 926 N N . GLY A 1 114 ? 11.450 0.044 -18.618 1.00 81.00 114 GLY A N 1
ATOM 927 C CA . GLY A 1 114 ? 11.998 -0.186 -19.955 1.00 81.00 114 GLY A CA 1
ATOM 928 C C . GLY A 1 114 ? 11.885 -1.642 -20.420 1.00 81.00 114 GLY A C 1
ATOM 929 O O . GLY A 1 114 ? 12.750 -2.094 -21.169 1.00 81.00 114 GLY A O 1
ATOM 930 N N . CYS A 1 115 ? 10.869 -2.375 -19.948 1.00 56.84 115 CYS A N 1
ATOM 931 C CA . CYS A 1 115 ? 10.648 -3.800 -20.226 1.00 56.84 115 CYS A CA 1
ATOM 932 C C . CYS A 1 115 ? 9.307 -4.070 -20.917 1.00 56.84 115 CYS A C 1
ATOM 934 O O . CYS A 1 115 ? 8.299 -3.421 -20.551 1.00 56.84 115 CYS A O 1
#